Protein AF-A0A8T6W7K6-F1 (afdb_monomer_lite)

Radius of gyration: 21.67 Å; chains: 1; bounding box: 50×47×45 Å

Secondary structure (DSSP, 8-state):
-HHHHHHHSS--HHHHHHHHHHHHH--S-HHHHHHHHHHHS-THHHHHHHHHHHHHHHHPPPPP----SSPPPP---EEETTTEEE---GGG-SSPPPP-GGG------

Sequence (109 aa):
TSIALDTLGRPITNTAILGAFAKVTGLIKLESLEKAVKKYFFGQLGTRNVEAIKRSYEQVKGPIKALVEAAPEEKTEITVSGYGVLRDVSSWRVFTPVIYEEKCISCKS

Structure (mmCIF, N/CA/C/O backbone):
data_AF-A0A8T6W7K6-F1
#
_entry.id   AF-A0A8T6W7K6-F1
#
loop_
_atom_site.group_PDB
_atom_site.id
_atom_site.type_symbol
_atom_site.label_atom_id
_atom_site.label_alt_id
_atom_site.label_comp_id
_atom_site.label_asym_id
_atom_site.label_entity_id
_atom_site.label_seq_id
_atom_site.pdbx_PDB_ins_code
_atom_site.Cartn_x
_atom_site.Cartn_y
_atom_site.Cartn_z
_atom_site.occupancy
_atom_site.B_iso_or_equiv
_atom_site.auth_seq_id
_atom_site.auth_comp_id
_atom_site.auth_asym_id
_atom_site.auth_atom_id
_atom_site.pdbx_PDB_model_num
ATOM 1 N N . THR A 1 1 ? 3.710 -0.444 -13.829 1.00 48.25 1 THR A N 1
ATOM 2 C CA . THR A 1 1 ? 3.792 0.491 -12.680 1.00 48.25 1 THR A CA 1
ATOM 3 C C . THR A 1 1 ? 3.408 1.906 -13.106 1.00 48.25 1 THR A C 1
ATOM 5 O O . THR A 1 1 ? 4.141 2.847 -12.851 1.00 48.25 1 THR A O 1
ATOM 8 N N . SER A 1 2 ? 2.250 2.097 -13.744 1.00 52.97 2 SER A N 1
ATOM 9 C CA . SER A 1 2 ? 1.989 3.370 -14.444 1.00 52.97 2 SER A CA 1
ATOM 10 C C . SER A 1 2 ? 1.327 4.428 -13.547 1.00 52.97 2 SER A C 1
ATOM 12 O O . SER A 1 2 ? 1.740 5.576 -13.532 1.00 52.97 2 SER A O 1
ATOM 14 N N . ILE A 1 3 ? 0.404 4.035 -12.663 1.00 52.91 3 ILE A N 1
ATOM 15 C CA . ILE A 1 3 ? -0.367 4.994 -11.842 1.00 52.91 3 ILE A CA 1
ATOM 16 C C . ILE A 1 3 ? 0.493 5.678 -10.759 1.00 52.91 3 ILE A C 1
ATOM 18 O O . ILE A 1 3 ? 0.242 6.820 -10.383 1.00 52.91 3 ILE A O 1
ATOM 22 N N . ALA A 1 4 ? 1.524 5.006 -10.241 1.00 47.06 4 ALA A N 1
ATOM 23 C CA . ALA A 1 4 ? 2.313 5.535 -9.126 1.00 47.06 4 ALA A CA 1
ATOM 24 C C . ALA A 1 4 ? 3.428 6.500 -9.564 1.00 47.06 4 ALA A C 1
ATOM 26 O O . ALA A 1 4 ? 3.769 7.416 -8.814 1.00 47.06 4 ALA A O 1
ATOM 27 N N . LEU A 1 5 ? 3.971 6.302 -10.770 1.00 52.38 5 LEU A N 1
ATOM 28 C CA . LEU A 1 5 ? 5.022 7.147 -11.338 1.00 52.38 5 LEU A CA 1
ATOM 29 C C . LEU A 1 5 ? 4.443 8.422 -11.955 1.00 52.38 5 LEU A C 1
ATOM 31 O O . LEU A 1 5 ? 4.974 9.496 -11.685 1.00 52.38 5 LEU A O 1
ATOM 35 N N . ASP A 1 6 ? 3.316 8.319 -12.667 1.00 46.28 6 ASP A N 1
ATOM 36 C CA . ASP A 1 6 ? 2.711 9.463 -13.364 1.00 46.28 6 ASP A CA 1
ATOM 37 C C . ASP A 1 6 ? 2.085 10.494 -12.412 1.00 46.28 6 ASP A C 1
ATOM 39 O O . ASP A 1 6 ? 1.949 11.661 -12.771 1.00 46.28 6 ASP A O 1
ATOM 43 N N . THR A 1 7 ? 1.715 10.094 -11.186 1.00 49.41 7 THR A N 1
ATOM 44 C CA . THR A 1 7 ? 0.836 10.931 -10.352 1.00 49.41 7 THR A CA 1
ATOM 45 C C . THR A 1 7 ? 1.513 11.628 -9.160 1.00 49.41 7 THR A C 1
ATOM 47 O O . THR A 1 7 ? 1.047 12.701 -8.781 1.00 49.41 7 THR A O 1
ATOM 50 N N . LEU A 1 8 ? 2.582 11.098 -8.530 1.00 52.25 8 LEU A N 1
ATOM 51 C CA . LEU A 1 8 ? 3.155 11.766 -7.332 1.00 52.25 8 LEU A CA 1
ATOM 52 C C . LEU A 1 8 ? 4.680 11.726 -7.110 1.00 52.25 8 LEU A C 1
ATOM 54 O O . LEU A 1 8 ? 5.135 12.337 -6.142 1.00 52.25 8 LEU A O 1
ATOM 58 N N . GLY A 1 9 ? 5.499 11.057 -7.925 1.00 45.81 9 GLY A N 1
ATOM 59 C CA . GLY A 1 9 ? 6.969 11.100 -7.766 1.00 45.81 9 GLY A CA 1
ATOM 60 C C . GLY A 1 9 ? 7.534 10.624 -6.405 1.00 45.81 9 GLY A C 1
ATOM 61 O O . GLY A 1 9 ? 8.724 10.796 -6.155 1.00 45.81 9 GLY A O 1
ATOM 62 N N . ARG A 1 10 ? 6.704 10.050 -5.515 1.00 51.25 10 ARG A N 1
ATOM 63 C CA . ARG A 1 10 ? 7.005 9.491 -4.174 1.00 51.25 10 ARG A CA 1
ATOM 64 C C . ARG A 1 10 ? 5.946 8.422 -3.823 1.00 51.25 10 ARG A C 1
ATOM 66 O O . ARG A 1 10 ? 4.870 8.454 -4.418 1.00 51.25 10 ARG A O 1
ATOM 73 N N . PRO A 1 11 ? 6.203 7.458 -2.911 1.00 52.03 11 PRO A N 1
ATOM 74 C CA . PRO A 1 11 ? 5.427 6.215 -2.834 1.00 52.03 11 PRO A CA 1
ATOM 75 C C . PRO A 1 11 ? 3.990 6.421 -2.326 1.00 52.03 11 PRO A C 1
ATOM 77 O O . PRO A 1 11 ? 3.740 6.501 -1.128 1.00 52.03 11 PRO A O 1
ATOM 80 N N . ILE A 1 12 ? 3.039 6.424 -3.261 1.00 60.12 12 ILE A N 1
ATOM 81 C CA . ILE A 1 12 ? 1.582 6.305 -3.037 1.00 60.12 12 ILE A CA 1
ATOM 82 C C . ILE A 1 12 ? 1.192 4.833 -2.799 1.00 60.12 12 ILE A C 1
ATOM 84 O O . ILE A 1 12 ? 0.124 4.512 -2.285 1.00 60.12 12 ILE A O 1
ATOM 88 N N . THR A 1 13 ? 2.066 3.906 -3.193 1.00 67.31 13 THR A N 1
ATOM 89 C CA . THR A 1 13 ? 1.831 2.460 -3.145 1.00 67.31 13 THR A CA 1
ATOM 90 C C . THR A 1 13 ? 1.694 1.941 -1.720 1.00 67.31 13 THR A C 1
ATOM 92 O O . THR A 1 13 ? 0.813 1.131 -1.451 1.00 67.31 13 THR A O 1
ATOM 95 N N . ASN A 1 14 ? 2.520 2.428 -0.791 1.00 80.56 14 ASN A N 1
ATOM 96 C CA . ASN A 1 14 ? 2.568 1.891 0.570 1.00 80.56 14 ASN A CA 1
ATOM 97 C C . ASN A 1 14 ? 1.253 2.143 1.323 1.00 80.56 14 ASN A C 1
ATOM 99 O O . ASN A 1 14 ? 0.734 1.251 1.988 1.00 80.56 14 ASN A O 1
ATOM 103 N N . THR A 1 15 ? 0.677 3.337 1.182 1.00 86.31 15 THR A N 1
ATOM 104 C CA . THR A 1 15 ? -0.597 3.702 1.816 1.00 86.31 15 THR A CA 1
ATOM 105 C C . THR A 1 15 ? -1.786 3.046 1.118 1.00 86.31 15 THR A C 1
ATOM 107 O O . THR A 1 15 ? -2.702 2.580 1.793 1.00 86.31 15 THR A O 1
ATOM 110 N N . ALA A 1 16 ? -1.744 2.886 -0.208 1.00 87.06 16 ALA A N 1
ATOM 111 C CA . ALA A 1 16 ? -2.737 2.088 -0.924 1.00 87.06 16 ALA A CA 1
ATOM 112 C C . ALA A 1 16 ? -2.761 0.621 -0.439 1.00 87.06 16 ALA A C 1
ATOM 114 O O . ALA A 1 16 ? -3.837 0.082 -0.183 1.00 87.06 16 ALA A O 1
ATOM 115 N N . ILE A 1 17 ? -1.603 -0.016 -0.231 1.00 89.19 17 ILE A N 1
ATOM 116 C CA . ILE A 1 17 ? -1.525 -1.387 0.306 1.00 89.19 17 ILE A CA 1
ATOM 117 C C . ILE A 1 17 ? -2.162 -1.473 1.701 1.00 89.19 17 ILE A C 1
ATOM 119 O O . ILE A 1 17 ? -2.910 -2.410 1.968 1.00 89.19 17 ILE A O 1
ATOM 123 N N . LEU A 1 18 ? -1.940 -0.481 2.571 1.00 90.19 18 LEU A N 1
ATOM 124 C CA . LEU A 1 18 ? -2.569 -0.445 3.899 1.00 90.19 18 LEU A CA 1
ATOM 125 C C . LEU A 1 18 ? -4.101 -0.385 3.820 1.00 90.19 18 LEU A C 1
ATOM 127 O O . LEU A 1 18 ? -4.775 -1.086 4.573 1.00 90.19 18 LEU A O 1
ATOM 131 N N . GLY A 1 19 ? 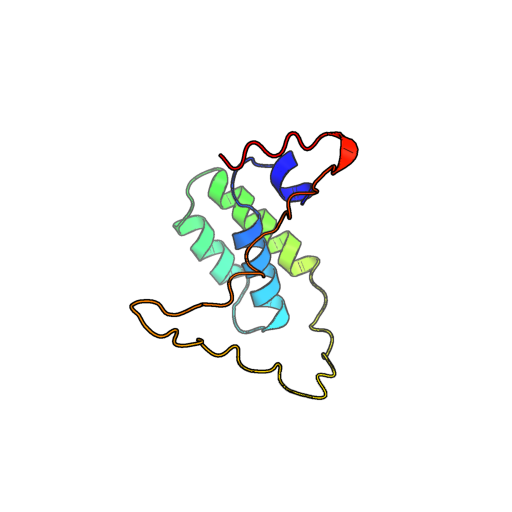-4.654 0.405 2.893 1.00 90.75 19 GLY A N 1
ATOM 132 C CA . GLY A 1 19 ? -6.101 0.450 2.651 1.00 90.75 19 GLY A CA 1
ATOM 133 C C . GLY A 1 19 ? -6.660 -0.902 2.194 1.00 90.75 19 GLY A C 1
ATOM 134 O O . GLY A 1 19 ? -7.674 -1.364 2.717 1.00 90.75 19 GLY A O 1
ATOM 135 N N . ALA A 1 20 ? -5.953 -1.579 1.285 1.00 90.19 20 ALA A N 1
ATOM 136 C CA . ALA A 1 20 ? -6.312 -2.919 0.822 1.00 90.19 20 ALA A CA 1
ATOM 137 C C . ALA A 1 20 ? -6.297 -3.940 1.966 1.00 90.19 20 ALA A C 1
ATOM 139 O O . ALA A 1 20 ? -7.255 -4.689 2.161 1.00 90.19 20 ALA A O 1
ATOM 140 N N . PHE A 1 21 ? -5.220 -3.929 2.751 1.00 90.69 21 PHE A N 1
ATOM 141 C CA . PHE A 1 21 ? -5.028 -4.816 3.889 1.00 90.69 21 PHE A CA 1
ATOM 142 C C . PHE A 1 21 ? -6.123 -4.631 4.942 1.00 90.69 21 PHE A C 1
ATOM 144 O O . PHE A 1 21 ? -6.699 -5.615 5.406 1.00 90.69 21 PHE A O 1
ATOM 151 N N . ALA A 1 22 ? -6.460 -3.383 5.282 1.00 92.12 22 ALA A N 1
ATOM 152 C CA . ALA A 1 22 ? -7.507 -3.080 6.251 1.00 92.12 22 ALA A CA 1
ATOM 153 C C . ALA A 1 22 ? -8.872 -3.647 5.827 1.00 92.12 22 ALA A C 1
ATOM 155 O O . ALA A 1 22 ? -9.582 -4.204 6.663 1.00 92.12 22 ALA A O 1
ATOM 156 N N . LYS A 1 23 ? -9.224 -3.578 4.534 1.00 89.88 23 LYS A N 1
ATOM 157 C 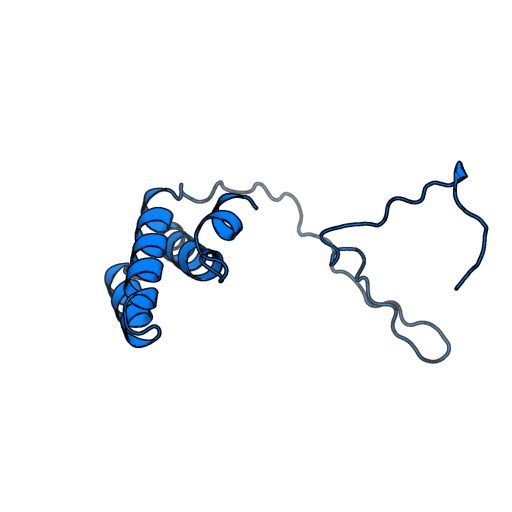CA . LYS A 1 23 ? -10.480 -4.157 4.033 1.00 89.88 23 LYS A CA 1
ATOM 158 C C . LYS A 1 23 ? -10.472 -5.677 4.006 1.00 89.88 23 LYS A C 1
ATOM 160 O O . LYS A 1 23 ? -11.443 -6.292 4.429 1.00 89.88 23 LYS A O 1
ATOM 165 N N . VAL A 1 24 ? -9.402 -6.273 3.483 1.00 90.19 24 VAL A N 1
ATOM 166 C CA . VAL A 1 24 ? -9.297 -7.731 3.321 1.00 90.19 24 VAL A CA 1
ATOM 167 C C . VAL A 1 24 ? -9.290 -8.434 4.672 1.00 90.19 24 VAL A C 1
ATOM 169 O O . VAL A 1 24 ? -9.926 -9.472 4.823 1.00 90.19 24 VAL A O 1
ATOM 172 N N . THR A 1 25 ? -8.581 -7.871 5.650 1.00 89.19 25 THR A N 1
ATOM 173 C CA . THR A 1 25 ? -8.448 -8.484 6.977 1.00 89.19 25 THR A CA 1
ATOM 174 C C . THR A 1 25 ? -9.570 -8.102 7.935 1.00 89.19 25 THR A C 1
ATOM 176 O O . THR A 1 25 ? -9.857 -8.861 8.854 1.00 89.19 25 THR A O 1
ATOM 179 N N . GLY A 1 26 ? -10.180 -6.922 7.776 1.00 87.94 26 GLY A N 1
ATOM 180 C CA . GLY A 1 26 ? -11.182 -6.396 8.709 1.00 87.94 26 GLY A CA 1
ATOM 181 C C . GLY A 1 26 ? -10.640 -6.055 10.106 1.00 87.94 26 GLY A C 1
ATOM 182 O O . GLY A 1 26 ? -11.409 -5.657 10.977 1.00 87.94 26 GLY A O 1
ATOM 183 N N . LEU A 1 27 ? -9.327 -6.181 10.335 1.00 91.12 27 LEU A N 1
ATOM 184 C CA . LEU A 1 27 ? -8.698 -5.988 11.648 1.00 91.12 27 LEU A CA 1
ATOM 185 C C . LEU A 1 27 ? -8.535 -4.511 12.026 1.00 91.12 27 LEU A C 1
ATOM 187 O O . LEU A 1 27 ? -8.379 -4.176 13.199 1.00 91.12 27 LEU A O 1
ATOM 191 N N . ILE A 1 28 ? -8.535 -3.621 11.033 1.00 90.88 28 ILE A N 1
ATOM 192 C CA . ILE A 1 28 ? -8.230 -2.201 11.208 1.00 90.88 28 ILE A CA 1
ATOM 193 C C . ILE A 1 28 ? -9.400 -1.375 10.683 1.00 90.88 28 ILE A C 1
ATOM 195 O O . ILE A 1 28 ? -9.788 -1.489 9.522 1.00 90.88 28 ILE A O 1
ATOM 199 N N . LYS A 1 29 ? -9.929 -0.494 11.538 1.00 93.56 29 LYS A N 1
ATOM 200 C CA . LYS A 1 29 ? -10.942 0.493 11.148 1.00 93.56 29 LYS A CA 1
ATOM 201 C C . LYS A 1 29 ? -10.333 1.547 10.226 1.00 93.56 29 LYS A C 1
ATOM 203 O O . LYS A 1 29 ? -9.257 2.077 10.521 1.00 93.56 29 LYS A O 1
ATOM 208 N N . LEU A 1 30 ? -11.042 1.886 9.151 1.00 92.56 30 LEU A N 1
ATOM 209 C CA . LEU A 1 30 ? -10.590 2.863 8.161 1.00 92.56 30 LEU A CA 1
ATOM 210 C C . LEU A 1 30 ? -10.295 4.224 8.810 1.00 92.56 30 LEU A C 1
ATOM 212 O O . LEU A 1 30 ? -9.250 4.820 8.561 1.00 92.56 30 LEU A O 1
ATOM 216 N N . GLU A 1 31 ? -11.145 4.668 9.735 1.00 93.75 31 GLU A N 1
ATOM 217 C CA . GLU A 1 31 ? -11.017 5.961 10.411 1.00 93.75 31 GLU A CA 1
ATOM 218 C C . GLU A 1 31 ? -9.751 6.043 11.273 1.00 93.75 31 GLU A C 1
ATOM 220 O O . GLU A 1 31 ? -9.118 7.098 11.371 1.00 93.75 31 GLU A O 1
ATOM 225 N N . SER A 1 32 ? -9.362 4.929 11.901 1.00 93.94 32 SER A N 1
ATOM 226 C CA . SER A 1 32 ? -8.122 4.846 12.678 1.00 93.94 32 SER A CA 1
ATOM 227 C C . SER A 1 32 ? -6.901 4.985 11.774 1.00 93.94 32 SER A C 1
ATOM 229 O O . SER A 1 32 ? -5.955 5.696 12.120 1.00 93.94 32 SER A O 1
ATOM 231 N N . LEU A 1 33 ? -6.945 4.355 10.597 1.00 91.50 33 LEU A N 1
ATOM 232 C CA . LEU A 1 33 ? -5.880 4.435 9.604 1.00 91.50 33 LEU A CA 1
ATOM 233 C C . LEU A 1 33 ? -5.746 5.865 9.054 1.00 91.50 33 LEU A C 1
ATOM 235 O O . LEU A 1 33 ? -4.639 6.397 8.990 1.00 91.50 33 LEU A O 1
ATOM 239 N N . GLU A 1 34 ? -6.863 6.537 8.758 1.00 92.44 34 GLU A N 1
ATOM 240 C CA . GLU A 1 34 ? -6.861 7.938 8.317 1.00 92.44 34 GLU A CA 1
ATOM 241 C C . GLU A 1 34 ? -6.239 8.883 9.348 1.00 92.44 34 GLU A C 1
ATOM 243 O O . GLU A 1 34 ? -5.424 9.742 9.002 1.00 92.44 34 GLU A O 1
ATOM 248 N N . LYS A 1 35 ? -6.611 8.727 10.625 1.00 93.62 35 LYS A N 1
ATOM 249 C CA . LYS A 1 35 ? -6.069 9.542 11.721 1.00 93.62 35 LYS A CA 1
ATOM 250 C C . LYS A 1 35 ? -4.568 9.321 11.891 1.00 93.62 35 LYS A C 1
ATOM 252 O O . LYS A 1 35 ? -3.827 10.294 12.020 1.00 93.62 35 LYS A O 1
ATOM 257 N N . ALA A 1 36 ? -4.116 8.067 11.863 1.00 92.75 36 ALA A N 1
ATOM 258 C CA . ALA A 1 36 ? -2.700 7.732 11.987 1.00 92.75 36 ALA A CA 1
ATOM 259 C C . ALA A 1 36 ? -1.871 8.339 10.844 1.00 92.75 36 ALA A C 1
ATOM 261 O O . ALA A 1 36 ? -0.831 8.951 11.083 1.00 92.75 36 ALA A O 1
ATOM 262 N N . VAL A 1 37 ? -2.370 8.248 9.610 1.00 90.62 37 VAL A N 1
ATOM 263 C CA . VAL A 1 37 ? -1.681 8.774 8.426 1.00 90.62 37 VAL A CA 1
ATOM 264 C C . VAL A 1 37 ? -1.654 10.298 8.403 1.00 90.62 37 VAL A C 1
ATOM 266 O O . VAL A 1 37 ? -0.607 10.861 8.098 1.00 90.62 37 VAL A O 1
ATOM 269 N N . LYS A 1 38 ? -2.738 10.978 8.798 1.00 90.31 38 LYS A N 1
ATOM 270 C CA . LYS A 1 38 ? -2.741 12.446 8.957 1.00 90.31 38 LYS A CA 1
ATOM 271 C C . LYS A 1 38 ? -1.811 12.928 10.070 1.00 90.31 38 LYS A C 1
ATOM 273 O O . LYS A 1 38 ? -1.297 14.038 9.986 1.00 90.31 38 LYS A O 1
ATOM 278 N N . LYS A 1 39 ? -1.604 12.119 11.114 1.00 92.44 39 LYS A N 1
ATOM 279 C CA . LYS A 1 39 ? -0.661 12.433 12.196 1.00 92.44 39 LYS A CA 1
ATOM 280 C C . LYS A 1 39 ? 0.794 12.264 11.754 1.00 92.44 39 LYS A C 1
ATOM 282 O O . LYS A 1 39 ? 1.644 13.021 12.204 1.00 92.44 39 LYS A O 1
ATOM 287 N N . TYR A 1 40 ? 1.077 11.269 10.916 1.00 89.50 40 TYR A N 1
ATOM 288 C CA . TYR A 1 40 ? 2.433 10.980 10.447 1.00 89.50 40 TYR A CA 1
ATOM 289 C C . TYR A 1 40 ? 2.859 11.882 9.279 1.00 89.50 40 TYR A C 1
ATOM 291 O O . TYR A 1 40 ? 3.976 12.391 9.258 1.00 89.50 40 TYR A O 1
ATOM 299 N N . PHE A 1 41 ? 1.970 12.094 8.305 1.00 86.88 41 PHE A N 1
ATOM 300 C CA . PHE A 1 41 ? 2.223 12.933 7.137 1.00 86.88 41 PHE A CA 1
ATOM 301 C C . PHE A 1 41 ? 1.469 14.254 7.261 1.00 86.88 41 PHE A C 1
ATOM 303 O O . PHE A 1 41 ? 0.240 14.291 7.207 1.00 86.88 41 PHE A O 1
ATOM 310 N N . PHE A 1 42 ? 2.211 15.351 7.370 1.00 85.25 42 PHE A N 1
ATOM 311 C CA . PHE A 1 42 ? 1.633 16.683 7.520 1.00 85.25 42 PHE A CA 1
ATOM 312 C C . PHE A 1 42 ? 1.235 17.310 6.177 1.00 85.25 42 PHE A C 1
ATOM 314 O O . PHE A 1 42 ? 1.787 16.999 5.117 1.00 85.25 42 PHE A O 1
ATOM 321 N N . GLY A 1 43 ? 0.271 18.231 6.233 1.00 86.31 43 GLY A N 1
ATOM 322 C CA . GLY A 1 43 ? -0.153 19.037 5.090 1.00 86.31 43 GLY A CA 1
ATOM 323 C C . GLY A 1 43 ? -0.741 18.216 3.938 1.00 86.31 43 GLY A C 1
ATOM 324 O O . GLY A 1 43 ? -1.443 17.224 4.136 1.00 86.31 43 GLY A O 1
ATOM 325 N N . GLN A 1 44 ? -0.454 18.641 2.706 1.00 84.00 44 GLN A N 1
ATOM 326 C CA . GLN A 1 44 ? -1.053 18.073 1.493 1.00 84.00 44 GLN A CA 1
ATOM 327 C C . GLN A 1 44 ? -0.690 16.592 1.269 1.00 84.00 44 GLN A C 1
ATOM 329 O O . GLN A 1 44 ? -1.464 15.858 0.653 1.00 84.00 44 GLN A O 1
ATOM 334 N N . LEU A 1 45 ? 0.451 16.136 1.803 1.00 83.88 45 LEU A N 1
ATOM 335 C CA . LEU A 1 45 ? 0.880 14.735 1.737 1.00 83.88 45 LEU A CA 1
ATOM 336 C C . LEU A 1 45 ? -0.036 13.816 2.551 1.00 83.88 45 LEU A C 1
ATOM 338 O O . LEU A 1 45 ? -0.414 12.754 2.064 1.00 83.88 45 LEU A O 1
ATOM 342 N N . GLY A 1 46 ? -0.441 14.234 3.754 1.00 86.62 46 GLY A N 1
ATOM 343 C CA . GLY A 1 46 ? -1.381 13.474 4.580 1.00 86.62 46 GLY A CA 1
ATOM 344 C C . GLY A 1 46 ? -2.735 13.313 3.904 1.00 86.62 46 GLY A C 1
ATOM 345 O O . GLY A 1 46 ? -3.273 12.209 3.848 1.00 86.62 46 GLY A O 1
ATOM 346 N N . THR A 1 47 ? -3.254 14.392 3.315 1.00 88.31 47 THR A N 1
ATOM 347 C CA . THR A 1 47 ? -4.528 14.367 2.584 1.00 88.31 47 THR A CA 1
ATOM 348 C C . THR A 1 47 ? -4.475 13.425 1.381 1.00 88.31 47 THR A C 1
ATOM 350 O O . THR A 1 47 ? -5.349 12.572 1.247 1.00 88.31 47 THR A O 1
ATOM 353 N N . ARG A 1 48 ? -3.420 13.510 0.558 1.00 87.25 48 ARG A N 1
ATOM 354 C CA . ARG A 1 48 ? -3.220 12.632 -0.611 1.00 87.25 48 ARG A CA 1
ATOM 355 C C . ARG A 1 48 ? -3.067 11.160 -0.216 1.00 87.25 48 ARG A C 1
ATOM 357 O O . ARG A 1 48 ? -3.621 10.280 -0.868 1.00 87.25 48 ARG A O 1
ATOM 364 N N . ASN A 1 49 ? -2.362 10.882 0.879 1.00 88.44 49 ASN A N 1
ATOM 365 C CA . ASN A 1 49 ? -2.207 9.521 1.392 1.00 88.44 49 ASN A CA 1
ATOM 366 C C . ASN A 1 49 ? -3.518 8.945 1.943 1.00 88.44 49 ASN A C 1
ATOM 368 O O . ASN A 1 49 ? -3.796 7.764 1.744 1.00 88.44 49 ASN A O 1
ATOM 372 N N . VAL A 1 50 ? -4.338 9.765 2.606 1.00 91.38 50 VAL A N 1
ATOM 373 C CA . VAL A 1 50 ? -5.679 9.358 3.050 1.00 91.38 50 VAL A CA 1
ATOM 374 C C . VAL A 1 50 ? -6.597 9.066 1.869 1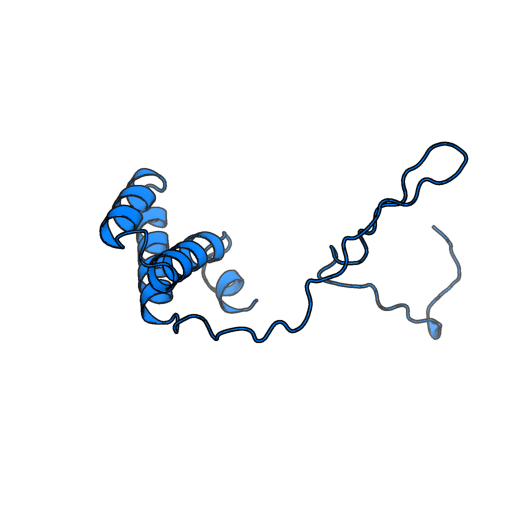.00 91.38 50 VAL A C 1
ATOM 376 O O . VAL A 1 50 ? -7.319 8.073 1.892 1.00 91.38 50 VAL A O 1
ATOM 379 N N . GLU A 1 51 ? -6.549 9.882 0.820 1.00 90.44 51 GLU A N 1
ATOM 380 C CA . GLU A 1 51 ? -7.311 9.632 -0.405 1.00 90.44 51 GLU A CA 1
ATOM 381 C C . GLU A 1 51 ? -6.905 8.303 -1.063 1.00 90.44 51 GLU A C 1
ATOM 383 O O . GLU A 1 51 ? -7.768 7.496 -1.413 1.00 90.44 51 GLU A O 1
ATOM 388 N N . ALA A 1 52 ? -5.601 8.018 -1.145 1.00 89.00 52 ALA A N 1
ATOM 389 C CA . ALA A 1 52 ? -5.096 6.744 -1.657 1.00 89.00 52 ALA A CA 1
ATOM 390 C C . ALA A 1 52 ? -5.589 5.540 -0.834 1.00 89.00 52 ALA A C 1
ATOM 392 O O . ALA A 1 52 ? -5.974 4.516 -1.404 1.00 89.00 52 ALA A O 1
ATOM 393 N N . ILE A 1 53 ? -5.624 5.670 0.496 1.00 91.75 53 ILE A N 1
ATOM 394 C CA . ILE A 1 53 ? -6.157 4.643 1.401 1.00 91.75 53 ILE A CA 1
ATOM 395 C C . ILE A 1 53 ? -7.633 4.383 1.126 1.00 91.75 53 ILE A C 1
ATOM 397 O O . ILE A 1 53 ? -8.005 3.226 0.946 1.00 91.75 53 ILE A O 1
ATOM 401 N N . LYS A 1 54 ? -8.456 5.436 1.057 1.00 91.88 54 LYS A N 1
ATOM 402 C CA . LYS A 1 54 ? -9.897 5.315 0.785 1.00 91.88 54 LYS A CA 1
ATOM 403 C C . LYS A 1 54 ? -10.154 4.636 -0.547 1.00 91.88 54 LYS A C 1
ATOM 405 O O . LYS A 1 54 ? -10.881 3.651 -0.610 1.00 91.88 54 LYS A O 1
ATOM 410 N N . ARG A 1 55 ? -9.482 5.110 -1.596 1.00 90.75 55 ARG A N 1
ATOM 411 C CA . ARG A 1 55 ? -9.637 4.577 -2.948 1.00 90.75 55 ARG A CA 1
ATOM 412 C C . ARG A 1 55 ? -9.236 3.106 -3.027 1.00 90.75 55 ARG A C 1
ATOM 414 O O . ARG A 1 55 ? -9.942 2.315 -3.642 1.00 90.75 55 ARG A O 1
ATOM 421 N N . SER A 1 56 ? -8.133 2.725 -2.384 1.00 90.19 56 SER A N 1
ATOM 422 C CA . SER A 1 56 ? -7.712 1.324 -2.319 1.00 90.19 56 SER A CA 1
ATOM 423 C C . SER A 1 56 ? -8.693 0.470 -1.514 1.00 90.19 56 SER A C 1
ATOM 425 O O . SER A 1 56 ? -9.110 -0.588 -1.979 1.00 90.19 56 SER A O 1
ATOM 427 N N . TYR A 1 57 ? -9.139 0.959 -0.352 1.00 90.75 57 TYR A N 1
ATOM 428 C CA . TYR A 1 57 ? -10.160 0.298 0.456 1.00 90.75 57 TYR A CA 1
ATOM 429 C C . TYR A 1 57 ? -11.426 0.060 -0.380 1.00 90.75 57 TYR A C 1
ATOM 431 O O . TYR A 1 57 ? -11.928 -1.049 -0.449 1.00 90.75 57 TYR A O 1
ATOM 439 N N . GLU A 1 58 ? -11.932 1.033 -1.125 1.00 91.00 58 GLU A N 1
ATOM 440 C CA . GLU A 1 58 ? -13.129 0.837 -1.952 1.00 91.00 58 GLU A CA 1
ATOM 441 C C . GLU A 1 58 ? -12.911 -0.153 -3.108 1.00 91.00 58 GLU A C 1
ATOM 443 O O . GLU A 1 58 ? -13.726 -1.059 -3.296 1.00 91.00 58 GLU A O 1
ATOM 448 N N . GLN A 1 59 ? -11.797 -0.033 -3.837 1.00 89.69 59 GLN A N 1
ATOM 449 C CA . GLN A 1 59 ? -11.535 -0.808 -5.057 1.00 89.69 59 GLN A CA 1
ATOM 450 C C . GLN A 1 59 ? -11.132 -2.263 -4.808 1.00 89.69 59 GLN A C 1
ATOM 452 O O . GLN A 1 59 ? -11.345 -3.119 -5.671 1.00 89.69 59 GLN A O 1
ATOM 457 N N . VAL A 1 60 ? -10.543 -2.562 -3.650 1.00 88.62 60 VAL A N 1
ATOM 458 C CA . VAL A 1 60 ? -10.065 -3.909 -3.339 1.00 88.62 60 VAL A CA 1
ATOM 459 C C . VAL A 1 60 ? -11.246 -4.859 -3.188 1.00 88.62 60 VAL A C 1
ATOM 461 O O . VAL A 1 60 ? -12.180 -4.628 -2.411 1.00 88.62 60 VAL A O 1
ATOM 464 N N . LYS A 1 61 ? -11.192 -5.941 -3.965 1.00 81.12 61 LYS A N 1
ATOM 465 C CA . LYS A 1 61 ? -12.095 -7.086 -3.864 1.00 81.12 61 LYS A CA 1
ATOM 466 C C . LYS A 1 61 ? -11.514 -8.073 -2.851 1.00 81.12 61 LYS A C 1
ATOM 468 O O . LYS A 1 61 ? -10.300 -8.109 -2.655 1.00 81.12 61 LYS A O 1
ATOM 473 N N . GLY A 1 62 ? -12.390 -8.816 -2.176 1.00 74.81 62 GLY A N 1
ATOM 474 C CA . GLY A 1 62 ? -11.998 -9.770 -1.138 1.00 74.81 62 GLY A CA 1
ATOM 475 C C . GLY A 1 62 ? -10.964 -10.793 -1.628 1.00 74.81 62 GLY A C 1
ATOM 476 O O . GLY A 1 62 ? -10.796 -10.971 -2.838 1.00 74.81 62 GLY A O 1
ATOM 477 N N . PRO A 1 63 ? -10.260 -11.458 -0.700 1.00 71.88 63 PRO A N 1
ATOM 478 C CA . PRO A 1 63 ? -9.199 -12.382 -1.057 1.00 71.88 63 PRO A CA 1
ATOM 479 C C . PRO A 1 63 ? -9.779 -13.525 -1.892 1.00 71.88 63 PRO A C 1
ATOM 481 O O . PRO A 1 63 ? -10.736 -14.189 -1.491 1.00 71.88 63 PRO A O 1
ATOM 484 N N . ILE A 1 64 ? -9.189 -13.755 -3.063 1.00 69.88 64 ILE A N 1
ATOM 485 C CA . ILE A 1 64 ? -9.437 -14.976 -3.824 1.00 69.88 64 ILE A CA 1
ATOM 486 C C . ILE A 1 64 ? -8.746 -16.085 -3.042 1.00 69.88 64 ILE A C 1
ATOM 488 O O . ILE A 1 64 ? -7.551 -15.993 -2.758 1.00 69.88 64 ILE A O 1
ATOM 492 N N . LYS A 1 65 ? -9.505 -17.106 -2.640 1.00 64.75 65 LYS A N 1
ATOM 493 C CA . LYS A 1 65 ? -8.960 -18.250 -1.913 1.00 64.75 65 LYS A CA 1
ATOM 494 C C . LYS A 1 65 ? -7.968 -18.949 -2.842 1.00 64.75 65 LYS A C 1
ATOM 496 O O . LYS A 1 65 ? -8.376 -19.599 -3.801 1.00 64.75 65 LYS A O 1
ATOM 501 N N . ALA A 1 66 ? -6.676 -18.753 -2.602 1.00 62.41 66 ALA A N 1
ATOM 502 C CA . ALA A 1 66 ? -5.649 -19.452 -3.350 1.00 62.41 66 ALA A CA 1
ATOM 503 C C . ALA A 1 66 ? -5.733 -20.935 -2.970 1.00 62.41 66 ALA A C 1
ATOM 505 O O . ALA A 1 66 ? -5.548 -21.292 -1.806 1.00 62.41 66 ALA A O 1
ATOM 506 N N . LEU A 1 67 ? -6.065 -21.786 -3.940 1.00 64.06 67 LEU A N 1
ATOM 507 C CA . LEU A 1 67 ? -5.917 -23.230 -3.809 1.00 64.06 67 LEU A CA 1
ATOM 508 C C . LEU A 1 67 ? -4.423 -23.525 -3.937 1.00 64.06 67 LEU A C 1
ATOM 510 O O . LEU A 1 67 ? -3.910 -23.728 -5.031 1.00 64.06 67 LEU A O 1
ATOM 514 N N . VAL A 1 68 ? -3.703 -23.419 -2.824 1.00 67.00 68 VAL A N 1
ATOM 515 C CA . VAL A 1 68 ? -2.290 -23.785 -2.769 1.00 67.00 68 VAL A CA 1
ATOM 516 C C . VAL A 1 68 ? -2.238 -25.253 -2.367 1.00 67.00 68 VAL A C 1
ATOM 518 O O . VAL A 1 68 ? -2.480 -25.586 -1.210 1.00 67.00 68 VAL A O 1
ATOM 521 N N . GLU A 1 69 ? -1.998 -26.126 -3.343 1.00 68.31 69 GLU A N 1
ATOM 522 C CA . GLU A 1 69 ? -1.961 -27.583 -3.144 1.00 68.31 69 GLU A CA 1
ATOM 523 C C . GLU A 1 69 ? -0.717 -28.033 -2.362 1.00 68.31 69 GLU A C 1
ATOM 525 O O . GLU A 1 69 ? -0.768 -29.031 -1.647 1.00 68.31 69 GLU A O 1
ATOM 530 N N . ALA A 1 70 ? 0.380 -27.274 -2.440 1.00 71.06 70 ALA A N 1
ATOM 531 C CA . ALA A 1 70 ? 1.616 -27.542 -1.714 1.00 71.06 70 ALA A CA 1
ATOM 532 C C . ALA A 1 70 ? 2.337 -26.241 -1.335 1.00 71.06 70 ALA A C 1
ATOM 534 O O . ALA A 1 70 ? 2.324 -25.264 -2.087 1.00 71.06 70 ALA A O 1
ATOM 535 N N . ALA A 1 71 ? 2.969 -26.231 -0.160 1.00 70.44 71 ALA A N 1
ATOM 536 C CA . ALA A 1 71 ? 3.799 -25.113 0.276 1.00 70.44 71 ALA A CA 1
ATOM 537 C C . ALA A 1 71 ? 5.009 -24.940 -0.667 1.00 70.44 71 A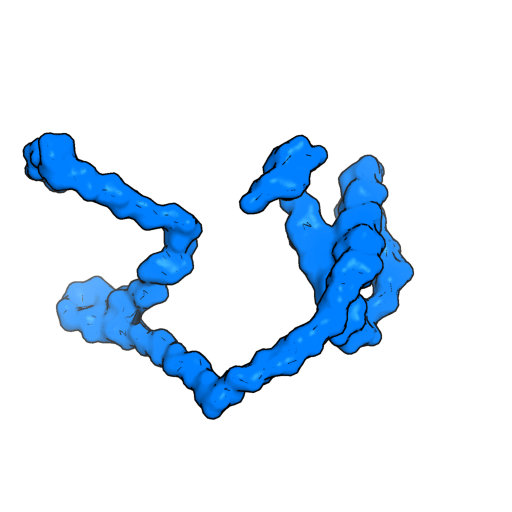LA A C 1
ATOM 539 O O . ALA A 1 71 ? 5.556 -25.942 -1.131 1.00 70.44 71 ALA A O 1
ATOM 540 N N . PRO A 1 72 ? 5.436 -23.697 -0.958 1.00 72.62 72 PRO A N 1
ATOM 541 C CA . PRO A 1 72 ? 6.635 -23.465 -1.752 1.00 72.62 72 PRO A CA 1
ATOM 542 C C . PRO A 1 72 ? 7.865 -24.036 -1.039 1.00 72.62 72 PRO A C 1
ATOM 544 O O . PRO A 1 72 ? 7.980 -23.940 0.183 1.00 72.62 72 PRO A O 1
ATOM 547 N N . GLU A 1 73 ? 8.779 -24.614 -1.815 1.00 74.56 73 GLU A N 1
ATOM 548 C CA . GLU A 1 73 ? 10.031 -25.164 -1.296 1.00 74.56 73 GLU A CA 1
ATOM 549 C C . GLU A 1 73 ? 10.884 -24.069 -0.638 1.00 74.56 73 GLU A C 1
ATOM 551 O O . GLU A 1 73 ? 11.005 -22.945 -1.139 1.00 74.56 73 GLU A O 1
ATOM 556 N N . GLU A 1 74 ? 11.477 -24.401 0.507 1.00 73.62 74 GLU A N 1
ATOM 557 C CA . GLU A 1 74 ? 12.347 -23.498 1.250 1.00 73.62 74 GLU A CA 1
ATOM 558 C C . GLU A 1 74 ? 13.691 -23.355 0.524 1.00 73.62 74 GLU A C 1
ATOM 560 O O . GLU A 1 74 ? 14.389 -24.335 0.262 1.00 73.62 74 GLU A O 1
ATOM 565 N N . LYS A 1 75 ? 14.062 -22.120 0.168 1.00 72.12 75 LYS A N 1
ATOM 566 C CA . LYS A 1 75 ? 15.328 -21.843 -0.521 1.00 72.12 75 LYS A CA 1
ATOM 567 C C . LYS A 1 75 ? 16.492 -22.046 0.446 1.00 72.12 75 LYS A C 1
ATOM 569 O O . LYS A 1 75 ? 16.627 -21.294 1.409 1.00 72.12 75 LYS A O 1
ATOM 574 N N . THR A 1 76 ? 17.345 -23.028 0.173 1.00 66.94 76 THR A N 1
ATOM 575 C CA . THR A 1 76 ? 18.489 -23.357 1.028 1.00 66.94 76 THR A CA 1
ATOM 576 C C . THR A 1 76 ? 19.748 -22.598 0.619 1.00 66.94 76 THR A C 1
ATOM 578 O O . THR A 1 76 ? 20.035 -22.368 -0.556 1.00 66.94 76 THR A O 1
ATOM 581 N N . GLU A 1 77 ? 20.514 -22.184 1.623 1.00 73.25 77 GLU A N 1
ATOM 582 C CA . GLU A 1 77 ? 21.834 -21.594 1.447 1.00 73.25 77 GLU A CA 1
ATOM 583 C C . GLU A 1 77 ? 22.852 -22.691 1.106 1.00 73.25 77 GLU A C 1
ATOM 585 O O . GLU A 1 77 ? 23.039 -23.641 1.869 1.00 73.25 77 GLU A O 1
ATOM 590 N N . ILE A 1 78 ? 23.534 -22.567 -0.035 1.00 71.75 78 ILE A N 1
ATOM 591 C CA . ILE A 1 78 ? 24.550 -23.541 -0.440 1.00 71.75 78 ILE A CA 1
ATOM 592 C C . ILE A 1 78 ? 25.889 -23.090 0.144 1.00 71.75 78 ILE A C 1
ATOM 594 O O . ILE A 1 78 ? 26.422 -22.039 -0.222 1.00 71.75 78 ILE A O 1
ATOM 598 N N . THR A 1 79 ? 26.449 -23.889 1.052 1.00 71.69 79 THR A N 1
ATOM 599 C CA . THR A 1 79 ? 27.798 -23.643 1.577 1.00 71.69 79 THR A CA 1
ATOM 600 C C . THR A 1 79 ? 28.819 -24.074 0.531 1.00 71.69 79 THR A C 1
ATOM 602 O O . THR A 1 79 ? 28.881 -25.250 0.174 1.00 71.69 79 THR A O 1
ATOM 605 N N . VAL A 1 80 ? 29.624 -23.134 0.036 1.00 77.50 80 VAL A N 1
ATOM 606 C CA . VAL A 1 80 ? 30.691 -23.433 -0.924 1.00 77.50 80 VAL A CA 1
ATOM 607 C C . VAL A 1 80 ? 32.020 -23.539 -0.179 1.00 77.50 80 VAL A C 1
ATOM 609 O O . VAL A 1 80 ? 32.328 -22.727 0.695 1.00 77.50 80 VAL A O 1
ATOM 612 N N . SER A 1 81 ? 32.814 -24.557 -0.512 1.00 56.66 81 SER A N 1
ATOM 613 C CA . SER A 1 81 ? 34.158 -24.742 0.043 1.00 56.66 81 SER A CA 1
ATOM 614 C C . SER A 1 81 ? 35.051 -23.547 -0.312 1.00 56.66 81 SER A C 1
ATOM 616 O O . SER A 1 81 ? 35.280 -23.286 -1.492 1.00 56.66 81 SER A O 1
ATOM 618 N N . GLY A 1 82 ? 35.559 -22.836 0.703 1.00 67.88 82 GLY A N 1
ATOM 619 C CA . GLY A 1 82 ? 36.593 -21.809 0.525 1.00 67.88 82 GLY A CA 1
ATOM 620 C C . GLY A 1 82 ? 36.203 -20.349 0.789 1.00 67.88 82 GLY A C 1
ATOM 621 O O . GLY A 1 82 ? 36.850 -19.492 0.216 1.00 67.88 82 GLY A O 1
ATOM 622 N N . TYR A 1 83 ? 35.237 -20.053 1.671 1.00 59.53 83 TYR A N 1
ATOM 623 C CA . TYR A 1 83 ? 34.742 -18.705 2.051 1.00 59.53 83 TYR A CA 1
ATOM 624 C C . TYR A 1 83 ? 33.596 -18.167 1.180 1.00 59.53 83 TYR A C 1
ATOM 626 O O . TYR A 1 83 ? 33.751 -17.219 0.414 1.00 59.53 83 TYR A O 1
ATOM 634 N N . GLY A 1 84 ? 32.396 -18.720 1.352 1.00 67.62 84 GLY A N 1
ATOM 635 C CA . GLY A 1 84 ? 31.186 -18.085 0.838 1.00 67.62 84 GLY A CA 1
ATOM 636 C C . GLY A 1 84 ? 29.943 -18.949 0.978 1.00 67.62 84 GLY A C 1
ATOM 637 O O . GLY A 1 84 ? 29.977 -20.161 0.775 1.00 67.62 84 GLY A O 1
ATOM 638 N N . VAL A 1 85 ? 28.830 -18.299 1.301 1.00 77.44 85 VAL A N 1
ATOM 639 C CA . VAL A 1 85 ? 27.495 -18.879 1.172 1.00 77.44 85 VAL A CA 1
ATOM 640 C C . VAL A 1 85 ? 26.905 -18.365 -0.135 1.00 77.44 85 VAL A C 1
ATOM 642 O O . VAL A 1 85 ? 26.733 -17.155 -0.300 1.00 77.44 85 VAL A O 1
ATOM 645 N N . LEU A 1 86 ? 26.601 -19.266 -1.073 1.00 76.50 86 LEU A N 1
ATOM 646 C CA . LEU A 1 86 ? 25.822 -18.909 -2.254 1.00 76.50 86 LEU A CA 1
ATOM 647 C C . LEU A 1 86 ? 24.355 -18.809 -1.846 1.00 76.50 86 LEU A C 1
ATOM 649 O O . LEU A 1 86 ? 23.699 -19.804 -1.536 1.00 76.50 86 LEU A O 1
ATOM 653 N N . ARG A 1 87 ? 23.858 -17.573 -1.840 1.00 77.69 87 ARG A N 1
ATOM 654 C CA . ARG A 1 87 ? 22.453 -17.248 -1.601 1.00 77.69 87 ARG A CA 1
ATOM 655 C C . ARG A 1 87 ? 21.730 -17.126 -2.931 1.00 77.69 87 ARG A C 1
ATOM 657 O O . ARG A 1 87 ? 22.203 -16.422 -3.825 1.00 77.69 87 ARG A O 1
ATOM 664 N N . ASP A 1 88 ? 20.563 -17.754 -3.047 1.00 80.44 88 ASP A N 1
ATOM 665 C CA . ASP A 1 88 ? 19.690 -17.522 -4.194 1.00 80.44 88 ASP A CA 1
ATOM 666 C C . ASP A 1 88 ? 19.111 -16.099 -4.142 1.00 80.44 88 ASP A C 1
ATOM 668 O O . ASP A 1 88 ? 18.158 -15.803 -3.423 1.00 80.44 88 ASP A O 1
ATOM 672 N N . VAL A 1 89 ? 19.704 -15.206 -4.931 1.00 79.12 89 VAL A N 1
ATOM 673 C CA . VAL A 1 89 ? 19.238 -13.823 -5.137 1.00 79.12 89 VAL A CA 1
ATOM 674 C C . VAL A 1 89 ? 18.703 -13.607 -6.554 1.00 79.12 89 VAL A C 1
ATOM 676 O O . VAL A 1 89 ? 18.455 -12.472 -6.965 1.00 79.12 89 VAL A O 1
ATOM 679 N N . SER A 1 90 ? 18.516 -14.690 -7.320 1.00 76.44 90 SER A N 1
ATOM 680 C CA . SER A 1 90 ? 18.069 -14.650 -8.721 1.00 76.44 90 SER A CA 1
ATOM 681 C C . SER A 1 90 ? 16.770 -13.851 -8.892 1.00 76.44 90 SER A C 1
ATOM 683 O O . SER A 1 90 ? 16.644 -13.045 -9.812 1.00 76.44 90 SER A O 1
ATOM 685 N N . SER A 1 91 ? 15.851 -14.005 -7.937 1.00 81.19 91 SER A N 1
ATOM 686 C CA . SER A 1 91 ? 14.520 -13.384 -7.931 1.00 81.19 91 SER A CA 1
ATOM 687 C C . SER A 1 91 ? 14.457 -11.894 -7.553 1.00 81.19 91 SER A C 1
ATOM 689 O O . SER A 1 91 ? 13.388 -11.301 -7.648 1.00 81.19 91 SER A O 1
ATOM 691 N N . TRP A 1 92 ? 15.552 -11.257 -7.121 1.00 85.19 92 TRP A N 1
ATOM 692 C CA . TRP A 1 92 ? 15.508 -9.860 -6.638 1.00 85.19 92 TRP A CA 1
ATOM 693 C C . TRP A 1 92 ? 15.407 -8.824 -7.760 1.00 85.19 92 TRP A C 1
ATOM 695 O O . TRP A 1 92 ? 15.057 -7.665 -7.528 1.00 85.19 92 TRP A O 1
ATOM 705 N N . ARG A 1 93 ? 15.755 -9.217 -8.984 1.00 84.94 93 ARG A N 1
ATOM 706 C CA . ARG A 1 93 ? 15.773 -8.317 -10.131 1.00 84.94 93 ARG A CA 1
ATOM 707 C C . ARG A 1 93 ? 14.374 -8.172 -10.716 1.00 84.94 93 ARG A C 1
ATOM 709 O O . ARG A 1 93 ? 13.770 -9.144 -11.146 1.00 84.94 93 ARG A O 1
ATOM 716 N N . VAL A 1 94 ? 13.908 -6.929 -10.817 1.00 84.38 94 VAL A N 1
ATOM 717 C CA . VAL A 1 94 ? 12.713 -6.576 -11.607 1.00 84.38 94 VAL A CA 1
ATOM 718 C C . VAL A 1 94 ? 13.024 -6.593 -13.109 1.00 84.38 94 VAL A C 1
ATOM 720 O O . VAL A 1 94 ? 12.137 -6.810 -13.928 1.00 84.38 94 VAL A O 1
ATOM 723 N N . PHE A 1 95 ? 14.296 -6.394 -13.466 1.00 85.31 95 PHE A N 1
ATOM 724 C CA . PHE A 1 95 ? 14.786 -6.388 -14.840 1.00 85.31 95 PHE A CA 1
ATOM 725 C C . PHE A 1 95 ? 16.009 -7.291 -14.971 1.00 85.31 95 PHE A C 1
ATOM 727 O O . PHE A 1 95 ? 16.974 -7.164 -14.214 1.00 85.31 95 PHE A O 1
ATOM 734 N N . THR A 1 96 ? 15.984 -8.180 -15.957 1.00 86.19 96 THR A N 1
ATOM 735 C CA . THR A 1 96 ? 17.126 -9.011 -16.342 1.00 86.19 96 THR A CA 1
ATOM 736 C C . THR A 1 96 ? 17.782 -8.428 -17.589 1.00 86.19 96 THR A C 1
ATOM 738 O O . THR A 1 96 ? 17.067 -8.056 -18.523 1.00 86.19 96 THR A O 1
ATOM 741 N N . PRO A 1 97 ? 19.121 -8.331 -17.637 1.00 89.19 97 PRO A N 1
ATOM 742 C CA . PRO A 1 97 ? 19.798 -7.874 -18.840 1.00 89.19 97 PRO A CA 1
ATOM 743 C C . PRO A 1 97 ? 19.537 -8.856 -19.987 1.00 89.19 97 PRO A C 1
ATOM 745 O O . PRO A 1 97 ? 19.629 -10.069 -19.805 1.00 89.19 97 PRO A O 1
ATOM 748 N N . VAL A 1 98 ? 19.226 -8.322 -21.165 1.00 90.00 98 VAL A N 1
ATOM 749 C CA . VAL A 1 98 ? 19.159 -9.093 -22.410 1.00 90.00 98 VAL A CA 1
ATOM 750 C C . VAL A 1 98 ? 20.508 -8.949 -23.097 1.00 90.00 98 VAL A C 1
ATOM 752 O O . VAL A 1 98 ? 20.945 -7.829 -23.367 1.00 90.00 98 VAL A O 1
ATOM 755 N N . ILE A 1 99 ? 21.186 -10.070 -23.330 1.00 88.25 99 ILE A N 1
ATOM 756 C CA . ILE A 1 99 ? 22.479 -10.086 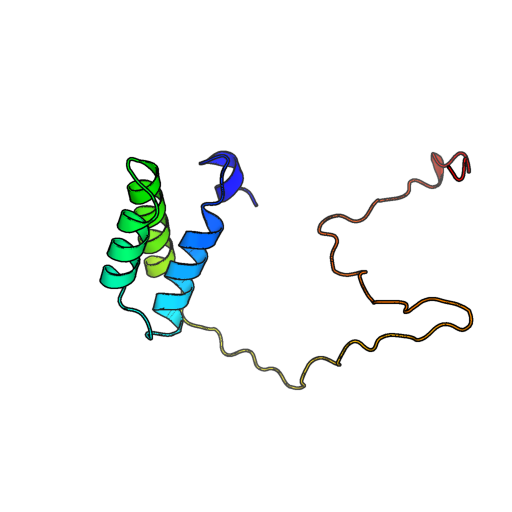-24.012 1.00 88.25 99 ILE A CA 1
ATOM 757 C C . ILE A 1 99 ? 22.224 -10.250 -25.507 1.00 88.25 99 ILE A C 1
ATOM 759 O O . ILE A 1 99 ? 21.553 -11.185 -25.931 1.00 88.25 99 ILE A O 1
ATOM 763 N N . TYR A 1 100 ? 22.780 -9.328 -26.284 1.00 90.00 100 TYR A N 1
ATOM 764 C CA . TYR A 1 100 ? 22.801 -9.383 -27.740 1.00 90.00 100 TYR A CA 1
ATOM 765 C C . TYR A 1 100 ? 24.122 -10.018 -28.169 1.00 90.00 100 TYR A C 1
ATOM 767 O O . TYR A 1 100 ? 25.159 -9.348 -28.164 1.00 90.00 100 TYR A O 1
ATOM 775 N N . GLU A 1 101 ? 24.109 -11.318 -28.464 1.00 88.62 101 GLU A N 1
ATOM 776 C CA . GLU A 1 101 ? 25.317 -12.071 -28.829 1.00 88.62 101 GLU A CA 1
ATOM 777 C C . GLU A 1 101 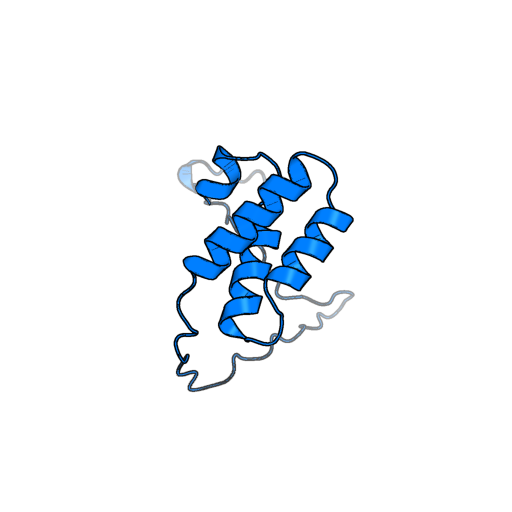? 26.003 -11.477 -30.063 1.00 88.62 101 GLU A C 1
ATOM 779 O O . GLU A 1 101 ? 27.226 -11.374 -30.104 1.00 88.62 101 GLU A O 1
ATOM 784 N N . GLU A 1 102 ? 25.222 -10.967 -31.015 1.00 93.06 102 GLU A N 1
ATOM 785 C CA . GLU A 1 102 ? 25.712 -10.350 -32.244 1.00 93.06 102 GLU A CA 1
ATOM 786 C C . GLU A 1 102 ? 26.451 -9.021 -32.015 1.00 93.06 102 GLU A C 1
ATOM 788 O O . GLU A 1 102 ? 27.206 -8.571 -32.874 1.00 93.06 102 GLU A O 1
ATOM 793 N N . LYS A 1 103 ? 26.255 -8.390 -30.852 1.00 91.00 103 LYS A N 1
ATOM 794 C CA . LYS A 1 103 ? 26.923 -7.138 -30.452 1.00 91.00 103 LYS A CA 1
ATOM 795 C C . LYS A 1 103 ? 27.975 -7.362 -29.366 1.00 91.00 103 LYS A C 1
ATOM 797 O O . LYS A 1 103 ? 28.618 -6.407 -28.930 1.00 91.00 103 LYS A O 1
ATOM 802 N N . CYS A 1 104 ? 28.137 -8.597 -28.894 1.00 89.88 104 CYS A N 1
ATOM 803 C CA . CYS A 1 104 ? 29.042 -8.923 -27.806 1.00 89.88 104 CYS A CA 1
ATOM 804 C C . CYS A 1 104 ? 30.490 -8.980 -28.307 1.00 89.88 104 CYS A C 1
ATOM 806 O O . CYS A 1 104 ? 30.875 -9.878 -29.049 1.00 89.88 104 CYS A O 1
ATOM 808 N N . ILE A 1 105 ? 31.328 -8.053 -27.840 1.00 91.50 105 ILE A N 1
ATOM 809 C CA . ILE A 1 105 ? 32.764 -8.013 -28.173 1.00 91.50 105 ILE A CA 1
ATOM 810 C C . ILE A 1 105 ? 33.649 -8.781 -27.174 1.00 91.50 105 ILE A C 1
ATOM 812 O O . ILE A 1 105 ? 34.866 -8.638 -27.192 1.00 91.50 105 ILE A O 1
ATOM 816 N N . SER A 1 106 ? 33.059 -9.578 -26.275 1.00 85.12 106 SER A N 1
ATOM 817 C CA . SER A 1 106 ? 33.783 -10.388 -25.275 1.00 85.12 106 SER A CA 1
ATOM 818 C C . SER A 1 106 ? 34.770 -9.611 -24.381 1.00 85.12 106 SER A C 1
ATOM 820 O O . SER A 1 106 ? 35.784 -10.155 -23.952 1.00 85.12 106 SER A O 1
ATOM 822 N N . CYS A 1 107 ? 34.466 -8.354 -24.041 1.00 86.44 107 CYS A N 1
ATOM 823 C CA . CYS A 1 107 ? 35.362 -7.483 -23.268 1.00 86.44 107 CYS A CA 1
ATOM 824 C C . CYS A 1 107 ? 35.551 -7.874 -21.786 1.00 86.44 107 CYS A C 1
ATOM 826 O O . CYS A 1 107 ? 36.472 -7.361 -21.155 1.00 86.44 107 CYS A O 1
ATOM 828 N N . LYS A 1 108 ? 34.698 -8.758 -21.233 1.00 78.56 108 LYS A N 1
ATOM 829 C CA . LYS A 1 108 ? 34.737 -9.308 -19.853 1.00 78.56 108 LYS A CA 1
ATOM 830 C C . LYS A 1 108 ? 35.082 -8.297 -18.734 1.00 78.56 108 LYS A C 1
ATOM 832 O O . LYS A 1 108 ? 35.674 -8.686 -17.730 1.00 78.56 108 LYS A O 1
ATOM 837 N N . SER A 1 109 ? 34.722 -7.027 -18.913 1.00 56.78 109 SER A N 1
ATOM 838 C CA . SER A 1 109 ? 34.929 -5.948 -17.937 1.00 56.78 109 SER A CA 1
ATOM 839 C C . SER A 1 109 ? 33.655 -5.667 -17.153 1.00 56.78 109 SER A C 1
ATOM 841 O O . SER A 1 109 ? 32.569 -5.791 -17.765 1.00 56.78 109 SER A O 1
#

pLDDT: mean 79.43, std 13.63, range [45.81, 93.94]

Foldseek 3Di:
DPPQVVPDVDDLPVLLVVLLCCQQVVPDDLVNSLVVLCVVDDDPRSVSSNVSSVVSNVPHDHDDPDPPVDDDDDFDFDDDPDDDTDGPPVPVDPDDDDDDPVPDPPPVD